Protein AF-A0A482VDR0-F1 (afdb_monomer_lite)

Radius of gyration: 30.57 Å; chains: 1; bounding box: 72×78×66 Å

Secondary structure (DSSP, 8-state):
--PPPPP----------SS-HHHHHHHHHHHHHHHHH------TTSHHHHHHHHHHHHHHHHHHHHHHHHHHHHHHHHHHHH-HHHHHHHHHHHHHHHHHHHHHHHHHHHHHHHHHHHHHHHHHHHTTS----

Foldseek 3Di:
DDDDDDPDPPDPDPDDDPDDLVVQLVVLVVQLVCLVPDPDPDDPVCVVVSVVSNVVSVVSNVVSVVVVVVVVVVVVVVCCVPPVVVVVVVVVVVVVVVVVVVVVVVVVVVVVVVVVVVVVVVVVVVVPDDPDD

pLDDT: mean 83.31, std 19.5, range [40.34, 98.75]

Organism: Asbolus verrucosus (NCBI:txid1661398)

Sequence (133 aa):
MKEASPPVSAMATPTNGSGNLVDEFEEAFQHCLNVLTKEEAVPNSDKDEMKVEVEQTTLRFIDLARQMEAFFLQKRFLLSALKPEMVVKEDINEFRLELARKDELLKRHYDKIAVWQNLLADLQGYAKSPAQG

Structure (mmCIF, N/CA/C/O backbone):
data_AF-A0A482VDR0-F1
#
_entry.id   AF-A0A482VDR0-F1
#
loop_
_atom_site.group_PDB
_atom_site.id
_atom_site.type_symbol
_atom_site.label_atom_id
_atom_site.label_alt_id
_atom_site.label_comp_id
_atom_site.label_asym_id
_atom_site.label_entity_id
_atom_site.label_seq_id
_atom_site.pdbx_PDB_ins_code
_atom_site.Cartn_x
_atom_site.Cartn_y
_atom_site.Cartn_z
_atom_site.occupancy
_atom_site.B_iso_or_equiv
_atom_site.auth_seq_id
_atom_site.auth_comp_id
_atom_site.auth_asym_id
_atom_site.auth_atom_id
_atom_site.pdbx_PDB_model_num
ATOM 1 N N . MET A 1 1 ? -10.775 -48.176 16.905 1.00 41.22 1 MET A N 1
ATOM 2 C CA . MET A 1 1 ? -10.777 -46.899 17.647 1.00 41.22 1 MET A CA 1
ATOM 3 C C . MET A 1 1 ? -10.499 -45.806 16.635 1.00 41.22 1 MET A C 1
ATOM 5 O O . MET A 1 1 ? -9.463 -45.853 15.992 1.00 41.22 1 MET A O 1
ATOM 9 N N . LYS A 1 2 ? -11.489 -44.955 16.363 1.00 43.44 2 LYS A N 1
ATOM 10 C CA . LYS A 1 2 ? -11.425 -43.907 15.339 1.00 43.44 2 LYS A CA 1
ATOM 11 C C . LYS A 1 2 ? -11.196 -42.609 16.109 1.00 43.44 2 LYS A C 1
ATOM 13 O O . LYS A 1 2 ? -12.089 -42.205 16.848 1.00 43.44 2 LYS A O 1
ATOM 18 N N . GLU A 1 3 ? -9.987 -42.058 16.049 1.00 40.34 3 GLU A N 1
ATOM 19 C CA . GLU A 1 3 ? -9.678 -40.803 16.735 1.00 40.34 3 GLU A CA 1
ATOM 20 C C . GLU A 1 3 ? -10.520 -39.671 16.145 1.00 40.34 3 GLU A C 1
ATOM 22 O O . GLU A 1 3 ? -10.587 -39.484 14.928 1.00 40.34 3 GLU A O 1
ATOM 27 N N . ALA A 1 4 ? -11.223 -38.967 17.027 1.00 48.19 4 ALA A N 1
ATOM 28 C CA . ALA A 1 4 ? -11.991 -37.785 16.697 1.00 48.19 4 ALA A CA 1
ATOM 29 C C . ALA A 1 4 ? -11.036 -36.591 16.593 1.00 48.19 4 ALA A C 1
ATOM 31 O O . ALA A 1 4 ? -10.283 -36.304 17.521 1.00 48.19 4 ALA A O 1
ATOM 32 N N . SER A 1 5 ? -11.080 -35.902 15.455 1.00 45.38 5 SER A N 1
ATOM 33 C CA . SER A 1 5 ? -10.368 -34.644 15.233 1.00 45.38 5 SER A CA 1
ATOM 34 C C . SER A 1 5 ? -10.869 -33.578 16.224 1.00 45.38 5 SER A C 1
ATOM 36 O O . SER A 1 5 ? -12.082 -33.500 16.443 1.00 45.38 5 SER A O 1
ATOM 38 N N . PRO A 1 6 ? -9.991 -32.753 16.826 1.00 49.94 6 PRO A N 1
ATOM 39 C CA . PRO A 1 6 ? -10.418 -31.732 17.777 1.00 49.94 6 PRO A CA 1
ATOM 40 C C . PRO A 1 6 ? -11.186 -30.608 17.059 1.00 49.94 6 PRO A C 1
ATOM 42 O O . PRO A 1 6 ? -10.975 -30.386 15.860 1.00 49.94 6 PRO A O 1
ATOM 45 N N . PRO A 1 7 ? -12.078 -29.888 17.764 1.00 48.06 7 PRO A N 1
ATOM 46 C CA . PRO A 1 7 ? -12.807 -28.778 17.177 1.00 48.06 7 PRO A CA 1
ATOM 47 C C . PRO A 1 7 ? -11.819 -27.650 16.881 1.00 48.06 7 PRO A C 1
ATOM 49 O O . PRO A 1 7 ? -11.006 -27.277 17.729 1.00 48.06 7 PRO A O 1
ATOM 52 N N . VAL A 1 8 ? -11.879 -27.124 15.659 1.00 53.97 8 VAL A N 1
ATOM 53 C CA . VAL A 1 8 ? -11.143 -25.924 15.264 1.00 53.97 8 VAL A CA 1
ATOM 54 C C . VAL A 1 8 ? -11.537 -24.818 16.238 1.00 53.97 8 VAL A C 1
ATOM 56 O O . VAL A 1 8 ? -12.708 -24.455 16.334 1.00 53.97 8 VAL A O 1
ATOM 59 N N . SER A 1 9 ? -10.545 -24.372 17.008 1.00 43.03 9 SER A N 1
ATOM 60 C CA . SER A 1 9 ? -10.646 -23.326 18.017 1.00 43.03 9 SER A CA 1
ATOM 61 C C . SER A 1 9 ? -11.477 -22.159 17.493 1.00 43.03 9 SER A C 1
ATOM 63 O O . SER A 1 9 ? -11.240 -21.681 16.381 1.00 43.03 9 SER A O 1
ATOM 65 N N . ALA A 1 10 ? -12.458 -21.740 18.290 1.00 48.16 10 ALA A N 1
ATOM 66 C CA . ALA A 1 10 ? -13.297 -20.582 18.045 1.00 48.16 10 ALA A CA 1
ATOM 67 C C . ALA A 1 10 ? -12.409 -19.367 17.737 1.00 48.16 10 ALA A C 1
ATOM 69 O O . ALA A 1 10 ? -11.846 -18.744 18.635 1.00 48.16 10 ALA A O 1
ATOM 70 N N . MET A 1 11 ? -12.250 -19.056 16.449 1.00 42.41 11 MET A N 1
ATOM 71 C CA . MET A 1 11 ? -11.700 -17.780 16.018 1.00 42.41 11 MET A CA 1
ATOM 72 C C . MET A 1 11 ? -12.603 -16.706 16.605 1.00 42.41 11 MET A C 1
ATOM 74 O O . MET A 1 11 ? -13.818 -16.741 16.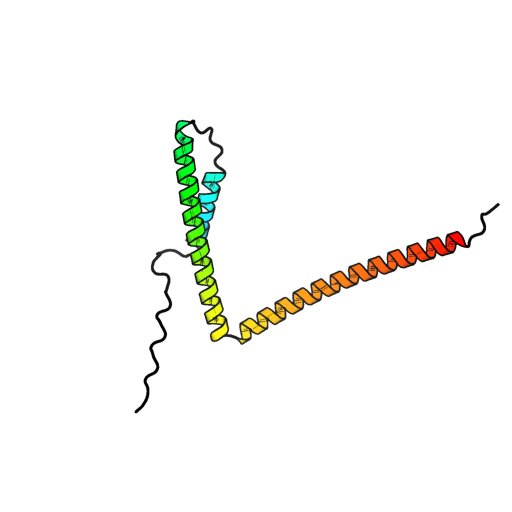402 1.00 42.41 11 MET A O 1
ATOM 78 N N . ALA A 1 12 ? -11.997 -15.793 17.358 1.00 40.69 12 ALA A N 1
ATOM 79 C CA . ALA A 1 12 ? -12.638 -14.598 17.862 1.00 40.69 12 ALA A CA 1
ATOM 80 C C . ALA A 1 12 ? -13.292 -13.870 16.683 1.00 40.69 12 ALA A C 1
ATOM 82 O O . ALA A 1 12 ? -12.637 -13.200 15.890 1.00 40.69 12 ALA A O 1
ATOM 83 N N . THR A 1 13 ? -14.595 -14.069 16.533 1.00 41.97 13 THR A N 1
ATOM 84 C CA . THR A 1 13 ? -15.439 -13.187 15.742 1.00 41.97 13 THR A CA 1
ATOM 85 C C . THR A 1 13 ? -15.481 -11.892 16.542 1.00 41.97 13 THR A C 1
ATOM 87 O O . THR A 1 13 ? -15.906 -11.957 17.699 1.00 41.97 13 THR A O 1
ATOM 90 N N . PRO A 1 14 ? -15.032 -10.739 16.017 1.00 47.16 14 PRO A N 1
ATOM 91 C CA . PRO A 1 14 ? -15.295 -9.480 16.690 1.00 47.16 14 PRO A CA 1
ATOM 92 C C . PRO A 1 14 ? -16.815 -9.332 16.743 1.00 47.16 14 PRO A C 1
ATOM 94 O O . PRO A 1 14 ? -17.490 -9.240 15.717 1.00 47.16 14 PRO A O 1
ATOM 97 N N . THR A 1 15 ? -17.364 -9.459 17.942 1.00 47.97 15 THR A N 1
ATOM 98 C CA . THR A 1 15 ? -18.782 -9.283 18.222 1.00 47.97 15 THR A CA 1
ATOM 99 C C . THR A 1 15 ? -19.127 -7.802 18.271 1.00 47.97 15 THR A C 1
ATOM 101 O O . THR A 1 15 ? -18.460 -7.047 18.969 1.00 47.97 15 THR A O 1
ATOM 104 N N . ASN A 1 16 ? -20.272 -7.477 17.666 1.00 47.62 16 ASN A N 1
ATOM 105 C CA . ASN A 1 16 ? -21.232 -6.465 18.114 1.00 47.62 16 ASN A CA 1
ATOM 106 C C . ASN A 1 16 ? -20.844 -4.981 18.006 1.00 47.62 16 ASN A C 1
ATOM 108 O O . ASN A 1 16 ? -20.633 -4.311 19.012 1.00 47.62 16 ASN A O 1
ATOM 112 N N . GLY A 1 17 ? -20.963 -4.447 16.793 1.00 46.03 17 GLY A N 1
ATOM 113 C CA . GLY A 1 17 ? -21.376 -3.068 16.534 1.00 46.03 17 GLY A CA 1
ATOM 114 C C . GLY A 1 17 ? -22.467 -3.109 15.466 1.00 46.03 17 GLY A C 1
ATOM 115 O O . GLY A 1 17 ? -22.357 -3.858 14.500 1.00 46.03 17 GLY A O 1
ATOM 116 N N . SER A 1 18 ? -23.571 -2.390 15.644 1.00 56.09 18 SER A N 1
ATOM 117 C CA . SER A 1 18 ? -24.667 -2.316 14.664 1.00 56.09 18 SER A CA 1
ATOM 118 C C . SER A 1 18 ? -24.319 -1.484 13.414 1.00 56.09 18 SER A C 1
ATOM 120 O O . SER A 1 18 ? -25.206 -1.219 12.605 1.00 56.09 18 SER A O 1
ATOM 122 N N . GLY A 1 19 ? -23.057 -1.063 13.266 1.00 62.41 19 GLY A N 1
ATOM 123 C CA . GLY A 1 19 ? -22.514 -0.291 12.151 1.00 62.41 19 GLY A CA 1
ATOM 124 C C . GLY A 1 19 ? -21.377 -1.020 11.426 1.00 62.41 19 GLY A C 1
ATOM 125 O O . GLY A 1 19 ? -20.832 -2.019 11.894 1.00 62.41 19 GLY A O 1
ATOM 126 N N . ASN A 1 20 ? -21.048 -0.544 10.228 1.00 89.50 20 ASN A N 1
ATOM 127 C CA . ASN A 1 20 ? -19.905 -1.016 9.453 1.00 89.50 20 ASN A CA 1
ATOM 128 C C . ASN A 1 20 ? -18.599 -0.549 10.126 1.00 89.50 20 ASN A C 1
ATOM 130 O O . ASN A 1 20 ? -18.426 0.641 10.363 1.00 89.50 20 ASN A O 1
ATOM 134 N N . LEU A 1 21 ? -17.661 -1.469 10.386 1.00 92.62 21 LEU A N 1
ATOM 135 C CA . LEU A 1 21 ? -16.373 -1.183 11.045 1.00 92.62 21 LEU A CA 1
ATOM 136 C C . LEU A 1 21 ? -15.573 -0.070 10.348 1.00 92.62 21 LEU A C 1
ATOM 138 O O . LEU A 1 21 ? -14.850 0.678 11.001 1.00 92.62 21 LEU A O 1
ATOM 142 N N . VAL A 1 22 ? -15.700 0.032 9.023 1.00 93.50 22 VAL A N 1
ATOM 143 C CA . VAL A 1 22 ? -15.052 1.092 8.238 1.00 93.50 22 VAL A CA 1
ATOM 144 C C . VAL A 1 22 ? -15.654 2.458 8.564 1.00 93.50 22 VAL A C 1
ATOM 146 O O . VAL A 1 22 ? -14.903 3.410 8.750 1.00 93.50 22 VAL A O 1
ATOM 149 N N . ASP A 1 23 ? -16.978 2.537 8.698 1.00 94.94 23 ASP A N 1
ATOM 150 C CA . ASP A 1 23 ? -17.683 3.782 9.016 1.00 94.94 23 ASP A CA 1
ATOM 151 C C . ASP A 1 23 ? -17.325 4.239 10.441 1.00 94.94 23 ASP A C 1
ATOM 153 O O . ASP A 1 23 ? -17.048 5.413 10.668 1.00 94.94 23 ASP A O 1
ATOM 157 N N . GLU A 1 24 ? -17.244 3.305 11.397 1.00 95.44 24 GLU A N 1
ATOM 158 C CA . GLU A 1 24 ? -16.833 3.604 12.777 1.00 95.44 24 GLU A CA 1
ATOM 159 C C . GLU A 1 24 ? -15.375 4.087 12.853 1.00 95.44 24 GLU A C 1
ATOM 161 O O . GLU A 1 24 ? -15.060 5.025 13.591 1.00 95.44 24 GLU A O 1
ATOM 166 N N . PHE A 1 25 ? -14.478 3.464 12.082 1.00 96.44 25 PHE A N 1
ATOM 167 C CA . PHE A 1 25 ? -13.085 3.894 11.964 1.00 96.44 25 PHE A CA 1
ATOM 168 C C . PHE A 1 25 ? -12.974 5.299 11.357 1.00 96.44 25 PHE A C 1
ATOM 170 O O . PHE A 1 25 ? -12.224 6.130 11.874 1.00 96.44 25 PHE A O 1
ATOM 177 N N . GLU A 1 26 ? -13.730 5.579 10.291 1.00 95.94 26 GLU A N 1
ATOM 178 C CA . GLU A 1 26 ? -13.768 6.894 9.651 1.00 95.94 26 GLU A CA 1
ATOM 179 C C . GLU A 1 26 ? -14.299 7.965 10.610 1.00 95.94 26 GLU A C 1
ATOM 181 O O . GLU A 1 26 ? -13.679 9.019 10.756 1.00 95.94 26 GLU A O 1
ATOM 186 N N . GLU A 1 27 ? -15.384 7.685 11.333 1.00 96.06 27 GLU A N 1
ATOM 187 C CA . GLU A 1 27 ? -15.935 8.599 12.335 1.00 96.06 27 GLU A CA 1
ATOM 188 C C . GLU A 1 27 ? -14.909 8.910 13.436 1.00 96.06 27 GLU A C 1
ATOM 190 O O . GLU A 1 27 ? -14.688 10.076 13.775 1.00 96.06 27 GLU A O 1
ATOM 195 N N . ALA A 1 28 ? -14.229 7.889 13.966 1.00 95.94 28 ALA A N 1
ATOM 196 C CA . ALA A 1 28 ? -13.208 8.075 14.995 1.00 95.94 28 ALA A CA 1
ATOM 197 C C . ALA A 1 28 ? -12.001 8.878 14.488 1.00 95.94 28 ALA A C 1
ATOM 199 O O . ALA A 1 28 ? -11.462 9.703 15.229 1.00 95.94 28 ALA A O 1
ATOM 200 N N . PHE A 1 29 ? -11.604 8.684 13.227 1.00 96.44 29 PHE A N 1
ATOM 201 C CA . PHE A 1 29 ? -10.559 9.478 12.583 1.00 96.44 29 PHE A CA 1
ATOM 202 C C . PHE A 1 29 ? -10.956 10.952 12.467 1.00 96.44 29 PHE A C 1
ATOM 204 O O . PHE A 1 29 ? -10.197 11.829 12.882 1.00 96.44 29 PHE A O 1
ATOM 211 N N . GLN A 1 30 ? -12.160 11.225 11.954 1.00 95.44 30 GLN A N 1
ATOM 212 C CA . GLN A 1 30 ? -12.674 12.589 11.819 1.00 95.44 30 GLN A CA 1
ATOM 213 C C . GLN A 1 30 ? -12.792 13.271 13.180 1.00 95.44 30 GLN A C 1
ATOM 215 O O . GLN A 1 30 ? -12.400 14.425 13.334 1.00 95.44 30 GLN A O 1
ATOM 220 N N . HIS A 1 31 ? -13.282 12.560 14.196 1.00 93.94 31 HIS A N 1
ATOM 221 C CA . HIS A 1 31 ? -13.401 13.108 15.540 1.00 93.94 31 HIS A CA 1
ATOM 222 C C . HIS A 1 31 ? -12.029 13.433 16.149 1.00 93.94 31 HIS A C 1
ATOM 224 O O . HIS A 1 31 ? -11.841 14.542 16.644 1.00 93.94 31 HIS A O 1
ATOM 230 N N . CYS A 1 32 ? -11.054 12.526 16.027 1.00 94.69 32 CYS A N 1
ATOM 231 C CA . CYS A 1 32 ? -9.673 12.755 16.455 1.00 94.69 32 CYS A CA 1
ATOM 232 C C . CYS A 1 32 ? -9.052 13.980 15.758 1.00 94.69 32 CYS A C 1
ATOM 234 O O . CYS A 1 32 ? -8.448 14.826 16.417 1.00 94.69 32 CYS A O 1
ATOM 236 N N . LEU A 1 33 ? -9.224 14.117 14.438 1.00 92.38 33 LEU A N 1
ATOM 237 C CA . LEU A 1 33 ? -8.739 15.285 13.697 1.00 92.38 33 LEU A CA 1
ATOM 238 C C . LEU A 1 33 ? -9.414 16.580 14.146 1.00 92.38 33 LEU A C 1
ATOM 240 O O . LEU A 1 33 ? -8.725 17.563 14.400 1.00 92.38 33 LEU A O 1
ATOM 244 N N . ASN A 1 34 ? -10.738 16.571 14.287 1.00 91.19 34 ASN A N 1
ATOM 245 C CA . ASN A 1 34 ? -11.505 17.756 14.656 1.00 91.19 34 ASN A CA 1
ATOM 246 C C . ASN A 1 34 ? -11.059 18.335 16.002 1.00 91.19 34 ASN A C 1
ATOM 248 O O . ASN A 1 34 ? -10.992 19.552 16.142 1.00 91.19 34 ASN A O 1
ATOM 252 N N . VAL A 1 35 ? -10.733 17.492 16.987 1.00 88.38 35 VAL A N 1
ATOM 253 C CA . VAL A 1 35 ? -10.216 17.964 18.283 1.00 88.38 35 VAL A CA 1
ATOM 254 C C . VAL A 1 35 ? -8.841 18.626 18.122 1.00 88.38 35 VAL A C 1
ATOM 256 O O . VAL A 1 35 ? -8.582 19.656 18.738 1.00 88.38 35 VAL A O 1
ATOM 259 N N . LEU A 1 36 ? -7.980 18.096 17.247 1.00 84.94 36 LEU A N 1
ATOM 260 C CA . LEU A 1 36 ? -6.638 18.637 16.995 1.00 84.94 36 LEU A CA 1
ATOM 261 C C . LEU A 1 36 ? -6.637 19.934 16.172 1.00 84.94 36 LEU A C 1
ATOM 263 O O . LEU A 1 36 ? -5.706 20.727 16.297 1.00 84.94 36 LEU A O 1
ATOM 267 N N . THR A 1 37 ? -7.641 20.146 15.318 1.00 86.19 37 THR A N 1
ATOM 268 C CA . THR A 1 37 ? -7.697 21.285 14.385 1.00 86.19 37 THR A CA 1
ATOM 269 C C . THR A 1 37 ? -8.660 22.395 14.805 1.00 86.19 37 THR A C 1
ATOM 271 O O . THR A 1 37 ? -8.812 23.366 14.068 1.00 86.19 37 THR A O 1
ATOM 274 N N . LYS A 1 38 ? -9.340 22.273 15.951 1.00 79.88 38 LYS A N 1
ATOM 275 C CA . LYS A 1 38 ? -10.203 23.337 16.487 1.00 79.88 38 LYS A CA 1
ATOM 276 C C . LYS A 1 38 ? -9.362 24.568 16.857 1.00 79.88 38 LYS A C 1
ATOM 278 O O . LYS A 1 38 ? -8.640 24.562 17.851 1.00 79.88 38 LYS A O 1
ATOM 283 N N . GLU A 1 39 ? -9.485 25.638 16.073 1.00 61.28 39 GLU A N 1
ATOM 284 C CA . GLU A 1 39 ? -8.964 26.970 16.404 1.00 61.28 39 GLU A CA 1
ATOM 285 C C . GLU A 1 39 ? -9.935 27.696 17.348 1.00 61.28 39 GLU A C 1
ATOM 287 O O . GLU A 1 39 ? -10.726 28.533 16.927 1.00 61.28 39 GLU A O 1
ATOM 292 N N . GLU A 1 40 ? -9.894 27.378 18.639 1.00 61.56 40 GLU A N 1
ATOM 293 C CA . GLU A 1 40 ? -10.603 28.149 19.667 1.00 61.56 40 GLU A CA 1
ATOM 294 C C . GLU A 1 40 ? -9.580 28.795 20.610 1.00 61.56 40 GLU A C 1
ATOM 296 O O . GLU A 1 40 ? -8.551 28.202 20.947 1.00 61.56 40 GLU A O 1
ATOM 301 N N . ALA A 1 41 ? -9.834 30.030 21.048 1.00 58.28 41 ALA A N 1
ATOM 302 C CA . ALA A 1 41 ? -9.015 30.700 22.057 1.00 58.28 41 ALA A CA 1
ATOM 303 C C . ALA A 1 41 ? -9.317 30.090 23.436 1.00 58.28 41 ALA A C 1
ATOM 305 O O . ALA A 1 41 ? -10.073 30.655 24.221 1.00 58.28 41 ALA A O 1
ATOM 306 N N . VAL A 1 42 ? -8.757 28.906 23.703 1.00 63.62 42 VAL A N 1
ATOM 307 C CA . VAL A 1 42 ? -9.069 28.092 24.886 1.00 63.62 42 VAL A CA 1
ATOM 308 C C . VAL A 1 42 ? -8.598 28.801 26.173 1.00 63.62 42 VAL A C 1
ATOM 310 O O . VAL A 1 42 ? -7.389 29.020 26.343 1.00 63.62 42 VAL A O 1
ATOM 313 N N . PRO A 1 43 ? -9.510 29.166 27.098 1.00 65.38 43 PRO A N 1
ATOM 314 C CA . PRO A 1 43 ? -9.162 29.640 28.436 1.00 65.38 43 PRO A CA 1
ATOM 315 C C . PRO A 1 43 ? -8.235 28.646 29.151 1.00 65.38 43 PRO A C 1
ATOM 317 O O . PRO A 1 43 ? -8.320 27.440 28.946 1.00 65.38 43 PRO A O 1
ATOM 320 N N . ASN A 1 44 ? -7.346 29.113 30.034 1.00 62.34 44 ASN A N 1
ATOM 321 C CA . ASN A 1 44 ? -6.390 28.217 30.711 1.00 62.34 44 ASN A CA 1
ATOM 322 C C . ASN A 1 44 ? -7.052 27.095 31.545 1.00 62.34 44 ASN A C 1
ATOM 324 O O . ASN A 1 44 ? -6.382 26.100 31.805 1.00 62.34 44 ASN A O 1
ATOM 328 N N . SER A 1 45 ? -8.323 27.238 31.944 1.00 59.03 45 SER A N 1
ATOM 329 C CA . SER A 1 45 ? -9.119 26.206 32.630 1.00 59.03 45 SER A CA 1
ATOM 330 C C . SER A 1 45 ? -9.493 25.019 31.739 1.00 59.03 45 SER A C 1
ATOM 332 O O . SER A 1 45 ? -9.653 23.915 32.244 1.00 59.03 45 SER A O 1
ATOM 334 N N . ASP A 1 46 ? -9.561 25.224 30.425 1.00 73.19 46 ASP A N 1
ATOM 335 C CA . ASP A 1 46 ? -10.157 24.271 29.481 1.00 73.19 46 ASP A CA 1
ATOM 336 C C . ASP A 1 46 ? -9.069 23.429 28.777 1.00 73.19 46 ASP A C 1
ATOM 338 O O . ASP A 1 46 ? -9.348 22.528 27.987 1.00 73.19 46 ASP A O 1
ATOM 342 N N . LYS A 1 47 ? -7.789 23.691 29.085 1.00 79.12 47 LYS A N 1
ATOM 343 C CA . LYS A 1 47 ? -6.633 22.966 28.531 1.00 79.12 47 LYS A CA 1
ATOM 344 C C . LYS A 1 47 ? -6.535 21.523 29.018 1.00 79.12 47 LYS A C 1
ATOM 346 O O . LYS A 1 47 ? -6.151 20.657 28.236 1.00 79.12 47 LYS A O 1
ATOM 351 N N . ASP A 1 48 ? -6.863 21.270 30.284 1.00 84.62 48 ASP A N 1
ATOM 352 C CA . ASP A 1 48 ? -6.841 19.913 30.841 1.00 84.62 48 ASP A CA 1
ATOM 353 C C . ASP A 1 48 ? -7.999 19.075 30.289 1.00 84.62 48 ASP A C 1
ATOM 355 O O . ASP A 1 48 ? -7.792 17.919 29.926 1.00 84.62 48 ASP A O 1
ATOM 359 N N . GLU A 1 49 ? -9.186 19.666 30.128 1.00 84.88 49 GLU A N 1
ATOM 360 C CA . GLU A 1 49 ? -10.328 19.003 29.484 1.00 84.88 49 GLU A CA 1
ATOM 361 C C . GLU A 1 49 ? -10.030 18.679 28.016 1.00 84.88 49 GLU A C 1
ATOM 363 O O . GLU A 1 49 ? -10.205 17.537 27.591 1.00 84.88 49 GLU A O 1
ATOM 368 N N . MET A 1 50 ? -9.466 19.637 27.272 1.00 84.62 50 MET A N 1
ATOM 369 C CA . MET A 1 50 ? -9.025 19.425 25.892 1.00 84.62 50 MET A CA 1
ATOM 370 C C . MET A 1 50 ? -7.977 18.310 25.794 1.00 84.62 50 MET A C 1
ATOM 372 O O . MET A 1 50 ? -8.035 17.468 24.901 1.00 84.62 50 MET A O 1
ATOM 376 N N . LYS A 1 51 ? -7.018 18.258 26.727 1.00 87.88 51 LYS A N 1
ATOM 377 C CA . LYS A 1 51 ? -6.002 17.196 26.763 1.00 87.88 51 LYS A CA 1
ATOM 378 C C . LYS A 1 51 ? -6.632 15.818 26.975 1.00 87.88 51 LYS A C 1
ATOM 380 O O . LYS A 1 51 ? -6.235 14.868 26.301 1.00 87.88 51 LYS A O 1
ATOM 385 N N . VAL A 1 52 ? -7.617 15.710 27.867 1.00 91.19 52 VAL A N 1
ATOM 386 C CA . VAL A 1 52 ? -8.361 14.462 28.093 1.00 91.19 52 VAL A CA 1
ATOM 387 C C . VAL A 1 52 ? -9.172 14.068 26.853 1.00 91.19 52 VAL A C 1
ATOM 389 O O . VAL A 1 52 ? -9.149 12.899 26.467 1.00 91.19 52 VAL A O 1
ATOM 392 N N . GLU A 1 53 ? -9.832 15.018 26.184 1.00 91.06 53 GLU A N 1
ATOM 393 C CA . GLU A 1 53 ? -10.588 14.766 24.946 1.00 91.06 53 GLU A CA 1
ATOM 394 C C . GLU A 1 53 ? -9.669 14.270 23.813 1.00 91.06 53 GLU A C 1
ATOM 396 O O . GLU A 1 53 ? -9.970 13.273 23.149 1.00 91.06 53 GLU A O 1
ATOM 401 N N . VAL A 1 54 ? -8.501 14.895 23.628 1.00 92.12 54 VAL A N 1
ATOM 402 C CA . VAL A 1 54 ? -7.484 14.442 22.660 1.00 92.12 54 VAL A CA 1
ATOM 403 C C . VAL A 1 54 ? -7.038 13.013 22.966 1.00 92.12 54 VAL A C 1
ATOM 405 O O . VAL A 1 54 ? -6.995 12.174 22.065 1.00 92.12 54 VAL A O 1
ATOM 408 N N . GLU A 1 55 ? -6.715 12.710 24.225 1.00 94.44 55 GLU A N 1
ATOM 409 C CA . GLU A 1 55 ? -6.279 11.368 24.622 1.00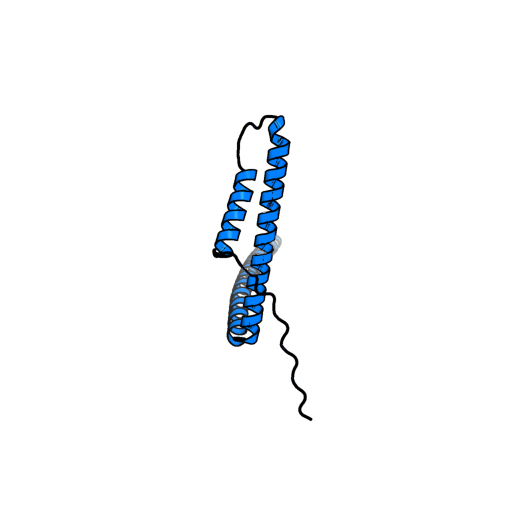 94.44 55 GLU A CA 1
ATOM 410 C C . GLU A 1 55 ? -7.377 10.326 24.364 1.00 94.44 55 GLU A C 1
ATOM 412 O O . GLU A 1 55 ? -7.109 9.275 23.778 1.00 94.44 55 GLU A O 1
ATOM 417 N N . GLN A 1 56 ? -8.626 10.628 24.722 1.00 95.56 56 GLN A N 1
ATOM 418 C CA . GLN A 1 56 ? -9.757 9.721 24.538 1.00 95.56 56 GLN A CA 1
ATOM 419 C C . GLN A 1 56 ? -10.051 9.439 23.058 1.00 95.56 56 GLN A C 1
ATOM 421 O O . GLN A 1 56 ? -10.227 8.281 22.667 1.00 95.56 56 GLN A O 1
ATOM 426 N N . THR A 1 57 ? -10.099 10.482 22.228 1.00 95.38 57 THR A N 1
ATOM 427 C CA . THR A 1 57 ? -10.367 10.347 20.788 1.00 95.38 57 THR A CA 1
ATOM 428 C C . THR A 1 57 ? -9.235 9.620 20.067 1.00 95.38 57 THR A C 1
ATOM 430 O O . THR A 1 57 ? -9.498 8.742 19.243 1.00 95.38 57 THR A O 1
ATOM 433 N N . THR A 1 58 ? -7.985 9.887 20.454 1.00 95.56 58 THR A N 1
ATOM 434 C CA . THR A 1 58 ? -6.803 9.181 19.940 1.00 95.56 58 THR A CA 1
ATOM 435 C C . THR A 1 58 ? -6.842 7.693 20.287 1.00 95.56 58 THR A C 1
ATOM 437 O O . THR A 1 58 ? -6.634 6.853 19.411 1.00 95.56 58 THR A O 1
ATOM 440 N N . LEU A 1 59 ? -7.134 7.338 21.545 1.00 96.88 59 LEU A N 1
ATOM 441 C CA . LEU A 1 59 ? -7.216 5.936 21.971 1.00 96.88 59 LEU A CA 1
ATOM 442 C C . LEU A 1 59 ? -8.319 5.185 21.223 1.00 96.88 59 LEU A C 1
ATOM 444 O O . LEU A 1 59 ? -8.071 4.099 20.698 1.00 96.88 59 LEU A O 1
ATOM 448 N N . ARG A 1 60 ? -9.504 5.793 21.089 1.00 96.44 60 ARG A N 1
ATOM 449 C CA . ARG A 1 60 ? -10.614 5.199 20.334 1.00 96.44 60 ARG A CA 1
ATOM 450 C C . ARG A 1 60 ? -10.250 4.970 18.866 1.00 96.44 60 ARG A C 1
ATOM 452 O O . ARG A 1 60 ? -10.541 3.902 18.330 1.00 96.44 60 ARG A O 1
ATOM 459 N N . PHE A 1 61 ? -9.603 5.943 18.225 1.00 97.19 61 PHE A N 1
ATOM 460 C CA . PHE A 1 61 ? -9.129 5.801 16.850 1.00 97.19 61 PHE A CA 1
ATOM 461 C C . PHE A 1 61 ? -8.118 4.653 16.710 1.00 97.19 61 PHE A C 1
ATOM 463 O O . PHE A 1 61 ? -8.259 3.818 15.818 1.00 97.19 61 PHE A O 1
ATOM 470 N N . ILE A 1 62 ? -7.142 4.556 17.620 1.00 97.50 62 ILE A N 1
ATOM 471 C CA . ILE A 1 62 ? -6.144 3.474 17.624 1.00 97.50 62 ILE A CA 1
ATOM 472 C C . ILE A 1 62 ? -6.807 2.102 17.795 1.00 97.50 62 ILE A C 1
ATOM 474 O O . ILE A 1 62 ? -6.435 1.146 17.111 1.00 97.50 62 ILE A O 1
ATOM 478 N N . ASP A 1 63 ? -7.787 1.983 18.688 1.00 97.50 63 ASP A N 1
ATOM 479 C CA . ASP A 1 63 ? -8.468 0.713 18.930 1.00 97.50 63 ASP A CA 1
ATOM 480 C C . ASP A 1 63 ? -9.287 0.263 17.716 1.00 97.50 63 ASP A C 1
ATOM 482 O O . ASP A 1 63 ? -9.265 -0.918 17.361 1.00 97.50 63 ASP A O 1
ATOM 486 N N . LEU A 1 64 ? -9.953 1.190 17.025 1.00 97.44 64 LEU A N 1
ATOM 487 C CA . LEU A 1 64 ? -10.649 0.890 15.772 1.00 97.44 64 LEU A CA 1
ATOM 488 C C . LEU A 1 64 ? -9.673 0.580 14.631 1.00 97.44 64 LEU A C 1
ATOM 490 O O . LEU A 1 64 ? -9.927 -0.339 13.855 1.00 97.44 64 LEU A O 1
ATOM 494 N N . ALA A 1 65 ? -8.521 1.255 14.568 1.00 97.44 65 ALA A N 1
ATOM 495 C CA . ALA A 1 65 ? -7.464 0.946 13.604 1.00 97.44 65 ALA A CA 1
ATOM 496 C C . ALA A 1 65 ? -6.975 -0.503 13.754 1.00 97.44 65 ALA A C 1
ATOM 498 O O . ALA A 1 65 ? -6.869 -1.236 12.771 1.00 97.44 65 ALA A O 1
ATOM 499 N N . ARG A 1 66 ? -6.740 -0.940 14.998 1.00 97.81 66 ARG A N 1
ATOM 500 C CA . ARG A 1 66 ? -6.336 -2.319 15.317 1.00 97.81 66 ARG A CA 1
ATOM 501 C C . ARG A 1 66 ? -7.420 -3.334 14.975 1.00 97.81 66 ARG A C 1
ATOM 503 O O . ARG A 1 66 ? -7.114 -4.401 14.449 1.00 97.81 66 ARG A O 1
ATOM 510 N N . GLN A 1 67 ? -8.683 -3.017 15.257 1.00 96.88 67 GLN A N 1
ATOM 511 C CA . GLN A 1 67 ? -9.804 -3.882 14.883 1.00 96.88 67 GLN A CA 1
ATOM 512 C C . GLN A 1 67 ? -9.928 -4.013 13.363 1.00 96.88 67 GLN A C 1
ATOM 514 O O . GLN A 1 67 ? -10.122 -5.119 12.858 1.00 96.88 67 GLN A O 1
ATOM 519 N N . MET A 1 68 ? -9.757 -2.911 12.629 1.00 96.31 68 MET A N 1
ATOM 520 C CA . MET A 1 68 ? -9.773 -2.898 11.169 1.00 96.31 68 MET A CA 1
ATOM 521 C C . MET A 1 68 ? -8.616 -3.722 10.587 1.00 96.31 68 MET A C 1
ATOM 523 O O . MET A 1 68 ? -8.835 -4.553 9.703 1.00 96.31 68 MET A O 1
ATOM 527 N N . GLU A 1 69 ? -7.404 -3.570 11.125 1.00 96.56 69 GLU A N 1
ATOM 528 C CA . GLU A 1 69 ? -6.250 -4.395 10.753 1.00 96.56 69 GLU A CA 1
ATOM 529 C C . GLU A 1 69 ? -6.529 -5.887 10.988 1.00 96.56 69 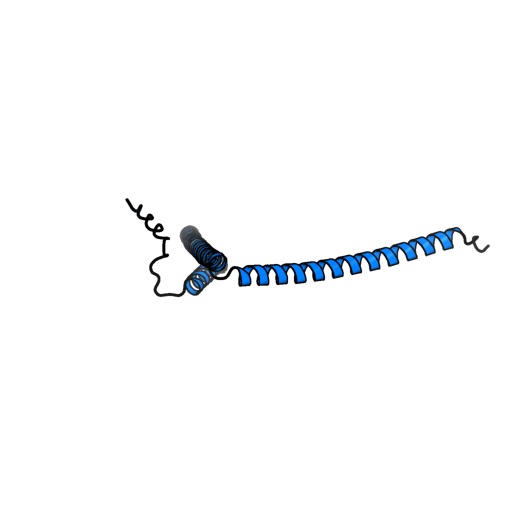GLU A C 1
ATOM 531 O O . GLU A 1 69 ? -6.378 -6.701 10.072 1.00 96.56 69 GLU A O 1
ATOM 536 N N . ALA A 1 70 ? -6.993 -6.253 12.187 1.00 96.31 70 ALA A N 1
ATOM 537 C CA . ALA A 1 70 ? -7.311 -7.636 12.531 1.00 96.31 70 ALA A CA 1
ATOM 538 C C . ALA A 1 70 ? -8.382 -8.228 11.601 1.00 96.31 70 ALA A C 1
ATOM 540 O O . ALA A 1 70 ? -8.237 -9.357 11.123 1.00 96.31 70 ALA A O 1
ATOM 541 N N . PHE A 1 71 ? -9.422 -7.451 11.287 1.00 94.56 71 PHE A N 1
ATOM 542 C CA . PHE A 1 71 ? -10.476 -7.848 10.359 1.00 94.56 71 PHE A CA 1
ATOM 543 C C . PHE A 1 71 ? -9.917 -8.164 8.966 1.00 94.56 71 PHE A C 1
ATOM 545 O O . PHE A 1 71 ? -10.170 -9.245 8.423 1.00 94.56 71 PHE A O 1
ATOM 552 N N . PHE A 1 72 ? -9.119 -7.265 8.383 1.00 95.12 72 PHE A N 1
ATOM 553 C CA . PHE A 1 72 ? -8.560 -7.483 7.048 1.00 95.12 72 PHE A CA 1
ATOM 554 C C . PHE A 1 72 ? -7.513 -8.598 7.021 1.00 95.12 72 PHE A C 1
ATOM 556 O O . PHE A 1 72 ? -7.486 -9.376 6.064 1.00 95.12 72 PHE A O 1
ATOM 563 N N . LEU A 1 73 ? -6.708 -8.755 8.075 1.00 96.00 73 LEU A N 1
ATOM 564 C CA . LEU A 1 73 ? -5.789 -9.887 8.203 1.00 96.00 73 LEU A CA 1
ATOM 565 C C . LEU A 1 73 ? -6.538 -11.220 8.239 1.00 96.00 73 LEU A C 1
ATOM 567 O O . LEU A 1 73 ? -6.154 -12.153 7.530 1.00 96.00 73 LEU A O 1
ATOM 571 N N . GLN A 1 74 ? -7.638 -11.301 8.990 1.00 95.25 74 GLN A N 1
ATOM 572 C CA . GLN A 1 74 ? -8.477 -12.496 9.035 1.00 95.25 74 GLN A CA 1
ATOM 573 C C . GLN A 1 74 ? -9.094 -12.802 7.664 1.00 95.25 74 GLN A C 1
ATOM 575 O O . GLN A 1 74 ? -9.072 -13.952 7.217 1.00 95.25 74 GLN A O 1
ATOM 580 N N . LYS A 1 75 ? -9.609 -11.785 6.960 1.00 93.19 75 LYS A N 1
ATOM 581 C CA . LYS A 1 75 ? -10.140 -11.947 5.596 1.00 93.19 75 LYS A CA 1
ATOM 582 C C . LYS A 1 75 ? -9.061 -12.404 4.615 1.00 93.19 75 LYS A C 1
ATOM 584 O O . LYS A 1 75 ? -9.321 -13.308 3.824 1.00 93.19 75 LYS A O 1
ATOM 589 N N . ARG A 1 76 ? -7.855 -11.837 4.689 1.00 91.88 76 ARG A N 1
ATOM 590 C CA . ARG A 1 76 ? -6.720 -12.215 3.835 1.00 91.88 76 ARG A CA 1
ATOM 591 C C . ARG A 1 76 ? -6.268 -13.650 4.090 1.00 91.88 76 ARG A C 1
ATOM 593 O O . ARG A 1 76 ? -6.066 -14.393 3.136 1.00 91.88 76 ARG A O 1
ATOM 600 N N . PHE A 1 77 ? -6.169 -14.057 5.354 1.00 9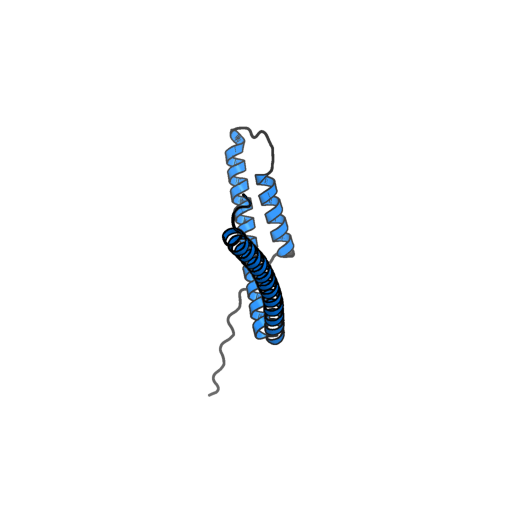4.12 77 PHE A N 1
ATOM 601 C CA . PHE A 1 77 ? -5.869 -15.443 5.720 1.00 94.12 77 PHE A CA 1
ATOM 602 C C . PHE A 1 77 ? -6.932 -16.416 5.189 1.00 94.12 77 PHE A C 1
ATOM 604 O O . PHE A 1 77 ? -6.614 -17.475 4.658 1.00 94.12 77 PHE A O 1
ATOM 611 N N . LEU A 1 78 ? -8.211 -16.047 5.281 1.00 93.94 78 LEU A N 1
ATOM 612 C CA . LEU A 1 78 ? -9.284 -16.864 4.723 1.00 93.94 78 LEU A CA 1
ATOM 613 C C . LEU A 1 78 ? -9.183 -16.967 3.192 1.00 93.94 78 LEU A C 1
ATOM 615 O O . LEU A 1 78 ? -9.383 -18.045 2.636 1.00 93.94 78 LEU A O 1
ATOM 619 N N . LEU A 1 79 ? -8.858 -15.868 2.507 1.00 93.12 79 LEU A N 1
ATOM 620 C CA . LEU A 1 79 ? -8.670 -15.857 1.056 1.00 93.12 79 LEU A CA 1
ATOM 621 C C . LEU A 1 79 ? -7.473 -16.696 0.612 1.00 93.12 79 LEU A C 1
ATOM 623 O O . LEU A 1 79 ? -7.600 -17.413 -0.374 1.00 93.12 79 LEU A O 1
ATOM 627 N N . SER A 1 80 ? -6.351 -16.678 1.335 1.00 93.00 80 SER A N 1
ATOM 628 C CA . SER A 1 80 ? -5.203 -17.521 0.980 1.00 93.00 80 SER A CA 1
ATOM 629 C C . SER A 1 80 ? -5.514 -19.014 1.104 1.00 93.00 80 SER A C 1
ATOM 631 O O . SER A 1 80 ? -5.012 -19.808 0.312 1.00 93.00 80 SER A O 1
ATOM 633 N N . ALA A 1 81 ? -6.382 -19.395 2.045 1.00 93.88 81 ALA A N 1
ATOM 634 C CA . ALA A 1 81 ? -6.840 -20.772 2.196 1.00 93.88 81 ALA A CA 1
ATOM 635 C C . ALA A 1 81 ? -7.908 -21.174 1.162 1.00 93.88 81 ALA A C 1
ATOM 637 O O . ALA A 1 81 ? -7.881 -22.294 0.658 1.00 93.88 81 ALA A O 1
ATOM 638 N N . LEU A 1 82 ? -8.865 -20.288 0.861 1.00 95.88 82 LEU A N 1
ATOM 639 C CA . LEU A 1 82 ? -10.032 -20.618 0.030 1.00 95.88 82 LEU A CA 1
ATOM 640 C C . LEU A 1 82 ? -9.872 -20.289 -1.459 1.00 95.88 82 LEU A C 1
ATOM 642 O O . LEU A 1 82 ? -10.591 -20.863 -2.273 1.00 95.88 82 LEU A O 1
ATOM 646 N N . LYS A 1 83 ? -9.006 -19.333 -1.806 1.00 95.62 83 LYS A N 1
ATOM 647 C CA . LYS A 1 83 ? -8.791 -18.818 -3.169 1.00 95.62 83 LYS A CA 1
ATOM 648 C C . LYS A 1 83 ? -7.303 -18.529 -3.444 1.00 95.62 83 LYS A C 1
ATOM 650 O O . LYS A 1 83 ? -6.949 -17.395 -3.785 1.00 95.62 83 LYS A O 1
ATOM 655 N N . PRO A 1 84 ? -6.400 -19.510 -3.275 1.00 93.94 84 PRO A N 1
ATOM 656 C CA . PRO A 1 84 ? -4.960 -19.309 -3.464 1.00 93.94 84 PRO A CA 1
ATOM 657 C C . PRO A 1 84 ? -4.594 -18.804 -4.871 1.00 93.94 84 PRO A C 1
ATOM 659 O O . PRO A 1 84 ? -3.645 -18.042 -5.033 1.00 93.94 84 PRO A O 1
ATOM 662 N N . GLU A 1 85 ? -5.367 -19.165 -5.895 1.00 96.00 85 GLU A N 1
ATOM 663 C CA . GLU A 1 85 ? -5.190 -18.700 -7.272 1.00 96.00 85 GLU A CA 1
ATOM 664 C C . GLU A 1 85 ? -5.378 -17.187 -7.430 1.00 96.00 85 GLU A C 1
ATOM 666 O O . GLU A 1 85 ? -4.713 -16.567 -8.262 1.00 96.00 85 GLU A O 1
ATOM 671 N N . MET A 1 86 ? -6.254 -16.580 -6.624 1.00 93.00 86 MET A N 1
ATOM 672 C CA . MET A 1 86 ? -6.452 -15.131 -6.625 1.00 93.00 86 MET A CA 1
ATOM 673 C C . MET A 1 86 ? -5.238 -14.413 -6.044 1.00 93.00 86 MET A C 1
ATOM 675 O O . MET A 1 86 ? -4.793 -13.433 -6.635 1.00 93.00 86 MET A O 1
ATOM 679 N N . VAL A 1 87 ? -4.662 -14.947 -4.962 1.00 92.38 87 VAL A N 1
ATOM 680 C CA . VAL A 1 87 ? -3.437 -14.410 -4.346 1.00 92.38 87 VAL A CA 1
ATOM 681 C C . VAL A 1 87 ? -2.283 -14.443 -5.348 1.00 92.38 87 VAL A C 1
ATOM 683 O O . VAL A 1 87 ? -1.671 -13.419 -5.626 1.00 92.38 87 VAL A O 1
ATOM 686 N N . VAL A 1 88 ? -2.059 -15.589 -5.998 1.00 95.56 88 VAL A N 1
ATOM 687 C CA . VAL A 1 88 ? -1.010 -15.720 -7.024 1.00 95.56 88 VAL A CA 1
ATOM 688 C C . VAL A 1 88 ? -1.231 -14.747 -8.186 1.00 95.56 88 VAL A C 1
ATOM 690 O O . VAL A 1 88 ? -0.280 -14.194 -8.737 1.00 95.56 88 VAL A O 1
ATOM 693 N N . LYS A 1 89 ? -2.484 -14.522 -8.589 1.00 96.38 89 LYS A N 1
ATOM 694 C CA . LYS A 1 89 ? -2.812 -13.573 -9.658 1.00 96.38 89 LYS A CA 1
ATOM 695 C C . LYS A 1 89 ? -2.501 -12.125 -9.262 1.00 96.38 89 LYS A C 1
ATOM 697 O O . LYS A 1 89 ? -2.047 -11.368 -10.120 1.00 96.38 89 LYS A O 1
ATOM 702 N N . GLU A 1 90 ? -2.756 -11.746 -8.012 1.00 94.62 90 GLU A N 1
ATOM 703 C CA . GLU A 1 90 ? -2.377 -10.439 -7.461 1.00 94.62 90 GLU A CA 1
ATOM 704 C C . GLU A 1 90 ? -0.853 -10.278 -7.455 1.00 94.62 90 GLU A C 1
ATOM 706 O O . GLU A 1 90 ? -0.361 -9.339 -8.082 1.00 94.62 90 GLU A O 1
ATOM 711 N N . ASP A 1 91 ? -0.112 -11.253 -6.921 1.00 95.88 91 ASP A N 1
ATOM 712 C CA . ASP A 1 91 ? 1.360 -11.244 -6.903 1.00 95.88 91 ASP A CA 1
ATOM 713 C C . ASP A 1 91 ? 1.952 -11.086 -8.315 1.00 95.88 91 ASP A C 1
ATOM 715 O O . ASP A 1 91 ? 2.846 -10.276 -8.562 1.00 95.88 91 ASP A O 1
ATOM 719 N N . ILE A 1 92 ? 1.421 -11.827 -9.295 1.00 98.19 92 ILE A N 1
ATOM 720 C CA . ILE A 1 92 ? 1.847 -11.718 -10.697 1.00 98.19 92 ILE A CA 1
ATOM 721 C C . ILE A 1 92 ? 1.643 -10.293 -11.228 1.00 98.19 92 ILE A C 1
ATOM 723 O O . ILE A 1 92 ? 2.472 -9.793 -11.994 1.00 98.19 92 ILE A O 1
ATOM 727 N N . ASN A 1 93 ? 0.537 -9.641 -10.873 1.00 98.19 93 ASN A N 1
ATOM 728 C CA . ASN A 1 93 ? 0.268 -8.278 -11.317 1.00 98.19 93 ASN A CA 1
ATOM 729 C C . ASN A 1 93 ? 1.201 -7.271 -10.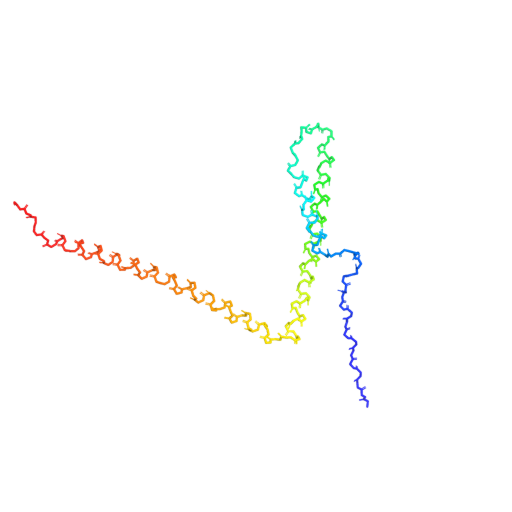638 1.00 98.19 93 ASN A C 1
ATOM 731 O O . ASN A 1 93 ? 1.728 -6.398 -11.328 1.00 98.19 93 ASN A O 1
ATOM 735 N N . GLU A 1 94 ? 1.467 -7.422 -9.340 1.00 98.19 94 GLU A N 1
ATOM 736 C CA . GLU A 1 94 ? 2.448 -6.601 -8.624 1.00 98.19 94 GLU A CA 1
ATOM 737 C C . GLU A 1 94 ? 3.844 -6.732 -9.242 1.00 98.19 94 GLU A C 1
ATOM 739 O O . GLU A 1 94 ? 4.489 -5.727 -9.548 1.00 98.19 94 GLU A O 1
ATOM 744 N N . PHE A 1 95 ? 4.283 -7.959 -9.540 1.00 98.50 95 PHE A N 1
ATOM 745 C CA . PHE A 1 95 ? 5.570 -8.187 -10.195 1.00 98.50 95 PHE A CA 1
ATOM 746 C C . PHE A 1 95 ? 5.641 -7.585 -11.596 1.00 98.50 95 PHE A C 1
ATOM 748 O O . PHE A 1 95 ? 6.683 -7.052 -11.973 1.00 98.50 95 PHE A O 1
ATOM 755 N N . ARG A 1 96 ? 4.551 -7.619 -12.371 1.00 98.56 96 ARG A N 1
ATOM 756 C CA . ARG A 1 96 ? 4.502 -6.957 -13.686 1.00 98.56 96 ARG A CA 1
ATOM 757 C C . ARG A 1 96 ? 4.645 -5.443 -13.572 1.00 98.56 96 ARG A C 1
ATOM 759 O O . ARG A 1 96 ? 5.373 -4.851 -14.367 1.00 98.56 96 ARG A O 1
ATOM 766 N N . LEU A 1 97 ? 3.974 -4.824 -12.601 1.00 98.50 97 LEU A N 1
ATOM 767 C CA . LEU A 1 97 ? 4.081 -3.384 -12.360 1.00 98.50 97 LEU A CA 1
ATOM 768 C C . LEU A 1 97 ? 5.493 -2.998 -11.914 1.00 98.50 97 LEU A C 1
ATOM 770 O O . LEU A 1 97 ? 6.066 -2.040 -12.436 1.00 98.50 97 LEU A O 1
ATOM 774 N N . GLU A 1 98 ? 6.082 -3.766 -10.998 1.00 98.56 98 GLU A N 1
ATOM 775 C CA . GLU A 1 98 ? 7.443 -3.511 -10.532 1.00 98.56 98 GLU A CA 1
ATOM 776 C C . GLU A 1 98 ? 8.473 -3.719 -11.648 1.00 98.56 98 GLU A C 1
ATOM 778 O O . GLU A 1 98 ? 9.402 -2.921 -11.772 1.00 98.56 98 GLU A O 1
ATOM 783 N N . LEU A 1 99 ? 8.297 -4.732 -12.501 1.00 98.69 99 LEU A N 1
ATOM 784 C CA . LEU A 1 99 ? 9.149 -4.937 -13.671 1.00 98.69 99 LEU A CA 1
ATOM 785 C C . LEU A 1 99 ? 9.092 -3.726 -14.609 1.00 98.69 99 LEU A C 1
ATOM 787 O O . LEU A 1 99 ? 10.135 -3.164 -14.934 1.00 98.69 99 LEU A O 1
ATOM 791 N N . ALA A 1 100 ? 7.889 -3.256 -14.953 1.00 98.62 100 ALA A N 1
ATOM 792 C CA . ALA A 1 100 ? 7.715 -2.084 -15.809 1.00 98.62 100 ALA A CA 1
ATOM 793 C C . ALA A 1 100 ? 8.383 -0.827 -15.220 1.00 98.62 100 ALA A C 1
ATOM 795 O O . ALA A 1 100 ? 9.067 -0.083 -15.926 1.00 98.62 100 ALA A O 1
ATOM 796 N N . ARG A 1 101 ? 8.246 -0.610 -13.905 1.00 98.75 101 ARG A N 1
ATOM 797 C CA . ARG A 1 101 ? 8.898 0.501 -13.196 1.00 98.75 101 ARG A CA 1
ATOM 798 C C . ARG A 1 101 ? 10.425 0.401 -13.254 1.00 98.75 101 ARG A C 1
ATOM 800 O O . ARG A 1 101 ? 11.110 1.417 -13.412 1.00 98.75 101 ARG A O 1
ATOM 807 N N . LYS A 1 102 ? 10.972 -0.811 -13.108 1.00 98.69 102 LYS A N 1
ATOM 808 C CA . LYS A 1 102 ? 12.416 -1.066 -13.205 1.00 98.69 102 LYS A CA 1
ATOM 809 C C . LYS A 1 102 ? 12.934 -0.861 -14.627 1.00 98.69 102 LYS A C 1
ATOM 811 O O . LYS A 1 102 ? 13.971 -0.220 -14.780 1.00 98.69 102 LYS A O 1
ATOM 816 N N . ASP A 1 103 ? 12.214 -1.323 -15.643 1.00 98.75 103 ASP A N 1
ATOM 817 C CA . ASP A 1 103 ? 12.582 -1.123 -17.049 1.00 98.75 103 ASP A CA 1
ATOM 818 C C . ASP A 1 103 ? 12.643 0.366 -17.404 1.00 98.75 103 ASP A C 1
ATOM 820 O O . ASP A 1 103 ? 13.592 0.832 -18.040 1.00 98.75 103 ASP A O 1
ATOM 824 N N . GLU A 1 104 ? 11.679 1.151 -16.921 1.00 98.69 104 GLU A N 1
ATOM 825 C CA . GLU A 1 104 ? 11.685 2.600 -17.108 1.00 98.69 104 GLU A CA 1
ATOM 826 C C . GLU A 1 104 ? 12.885 3.265 -16.412 1.00 98.69 104 GLU A C 1
ATOM 828 O O . GLU A 1 104 ? 13.525 4.166 -16.962 1.00 98.69 104 GLU A O 1
ATOM 833 N N . LEU A 1 105 ? 13.235 2.806 -15.207 1.00 98.69 105 LEU A N 1
ATOM 834 C CA . LEU A 1 105 ? 14.407 3.299 -14.488 1.00 98.69 105 LEU A CA 1
ATOM 835 C C . LEU A 1 105 ? 15.709 2.980 -15.232 1.00 98.69 105 LEU A C 1
ATOM 837 O O . LEU A 1 105 ? 16.554 3.865 -15.375 1.00 98.69 105 LEU A O 1
ATOM 841 N N . LEU A 1 106 ? 15.851 1.750 -15.731 1.00 98.75 106 LEU A N 1
ATOM 842 C CA . LEU A 1 106 ? 16.998 1.344 -16.539 1.00 98.75 106 LEU A CA 1
ATOM 843 C C . LEU A 1 106 ? 17.112 2.202 -17.795 1.00 98.75 106 LEU A C 1
ATOM 845 O O . LEU A 1 106 ? 18.193 2.716 -18.073 1.00 98.75 106 LEU A O 1
ATOM 849 N N . LYS A 1 107 ? 16.002 2.436 -18.503 1.00 98.69 107 LYS A N 1
ATOM 850 C CA . LYS A 1 107 ? 15.976 3.312 -19.679 1.00 98.69 107 LYS A CA 1
ATOM 851 C C . LYS A 1 107 ? 16.509 4.710 -19.356 1.00 98.69 107 LYS A C 1
ATOM 853 O O . LYS A 1 107 ? 17.444 5.167 -20.006 1.00 98.69 107 LYS A O 1
ATOM 858 N N . ARG A 1 108 ? 16.015 5.341 -18.283 1.00 98.69 108 ARG A N 1
ATOM 859 C CA . ARG A 1 108 ? 16.509 6.658 -17.831 1.00 98.69 108 ARG A CA 1
ATOM 860 C C . ARG A 1 108 ? 18.004 6.649 -17.498 1.00 98.69 108 ARG A C 1
ATOM 862 O O . ARG A 1 108 ? 18.680 7.661 -17.678 1.00 98.69 108 ARG A O 1
ATOM 869 N N . HIS A 1 109 ? 18.526 5.544 -16.969 1.00 98.62 109 HIS A N 1
ATOM 870 C CA . HIS A 1 109 ? 19.956 5.408 -16.698 1.00 98.62 109 HIS A CA 1
ATOM 871 C C . HIS A 1 109 ? 20.777 5.255 -17.976 1.00 98.62 109 HIS A C 1
ATOM 873 O O . HIS A 1 109 ? 21.793 5.935 -18.103 1.00 98.62 109 HIS A O 1
ATOM 879 N N . TYR A 1 110 ? 20.326 4.444 -18.934 1.00 98.62 110 TYR A N 1
ATOM 880 C CA . TYR A 1 110 ? 20.974 4.334 -20.240 1.00 98.62 110 TYR A CA 1
ATOM 881 C C . TYR A 1 110 ? 21.006 5.675 -20.979 1.00 98.62 110 TYR A C 1
ATOM 883 O O . TYR A 1 110 ? 22.060 6.050 -21.489 1.00 98.62 110 TYR A O 1
ATOM 891 N N . ASP A 1 111 ? 19.914 6.443 -20.944 1.00 98.50 111 ASP A N 1
ATOM 892 C CA . ASP A 1 111 ? 19.859 7.780 -21.545 1.00 98.50 111 ASP A CA 1
ATOM 893 C C . ASP A 1 111 ? 20.903 8.722 -20.913 1.00 98.50 111 ASP A C 1
ATOM 895 O O . ASP A 1 111 ? 21.643 9.410 -21.616 1.00 98.50 111 ASP A O 1
ATOM 899 N N . LYS A 1 112 ? 21.034 8.713 -19.577 1.00 98.44 112 LYS A N 1
ATOM 900 C CA . LYS A 1 112 ? 22.066 9.501 -18.876 1.00 98.44 112 LYS A CA 1
ATOM 901 C C . LYS A 1 112 ? 23.484 9.058 -19.222 1.00 98.44 112 LYS A C 1
ATOM 903 O O . LYS A 1 112 ? 24.350 9.908 -19.409 1.00 98.44 112 LYS A O 1
ATOM 908 N N . ILE A 1 113 ? 23.722 7.750 -19.310 1.00 98.38 113 ILE A N 1
ATOM 909 C CA . ILE A 1 113 ? 25.027 7.206 -19.700 1.00 98.38 113 ILE A CA 1
ATOM 910 C C . ILE A 1 113 ? 25.391 7.685 -21.105 1.00 98.38 113 ILE A C 1
ATOM 912 O O . ILE A 1 113 ? 26.510 8.151 -21.298 1.00 98.38 113 ILE A O 1
ATOM 916 N N . ALA A 1 114 ? 24.454 7.639 -22.055 1.00 98.06 114 ALA A N 1
ATOM 917 C CA . ALA A 1 114 ? 24.684 8.127 -23.412 1.00 98.06 114 ALA A CA 1
ATOM 918 C C . ALA A 1 114 ? 25.050 9.622 -23.425 1.00 98.06 114 ALA A C 1
ATOM 920 O O . ALA A 1 114 ? 26.009 10.020 -24.085 1.00 98.06 114 ALA A O 1
ATOM 921 N N . VAL A 1 115 ? 24.354 10.447 -22.633 1.00 97.81 115 VAL A N 1
ATOM 922 C CA . VAL A 1 115 ? 24.692 11.873 -22.468 1.00 97.81 115 VAL A CA 1
ATOM 923 C C . VAL A 1 115 ? 26.115 12.054 -21.932 1.00 97.81 115 VAL A C 1
ATOM 925 O O . VAL A 1 115 ? 26.878 12.852 -22.474 1.00 97.81 115 VAL A O 1
ATOM 928 N N . TRP A 1 116 ? 26.500 11.312 -20.893 1.00 97.81 116 TRP A N 1
ATOM 929 C CA . TRP A 1 116 ? 27.843 11.413 -20.314 1.00 97.81 116 TRP A CA 1
ATOM 930 C C . TRP A 1 116 ? 28.939 10.913 -21.255 1.00 97.81 116 TRP A C 1
ATOM 932 O O . TRP A 1 116 ? 30.012 11.510 -21.306 1.00 97.81 116 TRP A O 1
ATOM 942 N N . GLN A 1 117 ? 28.674 9.852 -22.016 1.00 96.75 117 GLN A N 1
ATOM 943 C CA . GLN A 1 117 ? 29.592 9.348 -23.036 1.00 96.75 117 GLN A CA 1
ATOM 944 C C . GLN A 1 117 ? 29.826 10.387 -24.136 1.00 96.75 117 GLN A C 1
ATOM 946 O O . GLN A 1 117 ? 30.978 10.627 -24.493 1.00 96.75 117 GLN A O 1
ATOM 951 N N . ASN A 1 118 ? 28.766 11.046 -24.614 1.00 95.62 118 ASN A N 1
ATOM 952 C CA . ASN A 1 118 ? 28.879 12.121 -25.602 1.00 95.62 118 ASN A CA 1
ATOM 953 C C . ASN A 1 118 ? 29.686 13.306 -25.056 1.00 95.62 118 ASN A C 1
ATOM 955 O O . ASN A 1 118 ? 30.639 13.740 -25.694 1.00 95.62 118 ASN A O 1
ATOM 959 N N . LEU A 1 119 ? 29.388 13.758 -23.832 1.00 95.94 119 LEU A N 1
ATOM 960 C CA . LEU A 1 119 ? 30.134 14.850 -23.198 1.00 95.94 119 LEU A CA 1
ATOM 961 C C . LEU A 1 119 ? 31.629 14.522 -23.049 1.00 95.94 119 LEU A C 1
ATOM 963 O O . LEU A 1 119 ? 32.486 15.378 -23.269 1.00 95.94 119 LEU A O 1
ATOM 967 N N . LEU A 1 120 ? 31.957 13.281 -22.681 1.00 94.38 120 LEU A N 1
ATOM 968 C CA . LEU A 1 120 ? 33.345 12.838 -22.572 1.00 94.38 120 LEU A CA 1
ATOM 969 C C . LEU A 1 120 ? 34.041 12.805 -23.940 1.00 94.38 120 LEU A C 1
ATOM 971 O O . LEU A 1 120 ? 35.203 13.202 -24.037 1.00 94.38 120 LEU A O 1
ATOM 975 N N . ALA A 1 121 ? 33.345 12.352 -24.986 1.00 92.81 121 ALA A N 1
ATOM 976 C CA . ALA A 1 121 ? 33.869 12.343 -26.348 1.00 92.81 121 ALA A CA 1
ATOM 977 C C . ALA A 1 121 ? 34.165 13.767 -26.850 1.00 92.81 121 ALA A C 1
ATOM 979 O O . ALA A 1 121 ? 35.244 14.003 -27.396 1.00 92.81 121 ALA A O 1
ATOM 980 N N . ASP A 1 122 ? 33.272 14.724 -26.585 1.00 91.00 122 ASP A N 1
ATOM 981 C CA . ASP A 1 122 ? 33.458 16.135 -26.944 1.00 91.00 122 ASP A CA 1
ATOM 982 C C . ASP A 1 122 ? 34.682 16.746 -26.242 1.00 91.00 122 ASP A C 1
ATOM 984 O O . ASP A 1 122 ? 35.502 17.417 -26.874 1.00 91.00 122 ASP A O 1
ATOM 988 N N . LEU A 1 123 ? 34.873 16.456 -24.948 1.00 88.56 123 LEU A N 1
ATOM 989 C CA . LEU A 1 123 ? 36.049 16.901 -24.188 1.00 88.56 123 LEU A CA 1
ATOM 990 C C . LEU A 1 123 ? 37.357 16.315 -24.740 1.00 88.56 123 LEU A C 1
ATOM 992 O O . LEU A 1 123 ? 38.363 17.020 -24.847 1.00 88.56 123 LEU A O 1
ATOM 996 N N . GLN A 1 124 ? 37.355 15.032 -25.112 1.00 83.06 124 GLN A N 1
ATOM 997 C CA . GLN A 1 124 ? 38.517 14.382 -25.724 1.00 83.06 124 GLN A CA 1
ATOM 998 C C . GLN A 1 124 ? 38.809 14.916 -27.133 1.00 83.06 124 GLN A C 1
ATOM 1000 O O . GLN A 1 124 ? 39.976 15.002 -27.521 1.00 83.06 124 GLN A O 1
ATOM 1005 N N . GLY A 1 125 ? 37.775 15.292 -27.890 1.00 72.75 125 GLY A N 1
ATOM 1006 C CA . GLY A 1 125 ? 37.904 15.969 -29.180 1.00 72.75 125 GLY A CA 1
ATOM 1007 C C . GLY A 1 125 ? 38.498 17.371 -29.041 1.00 72.75 125 GLY A C 1
ATOM 1008 O O . GLY A 1 125 ? 39.426 17.717 -29.772 1.00 72.75 125 GLY A O 1
ATOM 1009 N N . TYR A 1 126 ? 38.046 18.142 -28.048 1.00 63.31 126 TYR A N 1
ATOM 1010 C CA . TYR A 1 126 ? 38.569 19.480 -27.757 1.00 63.31 126 TYR A CA 1
ATOM 1011 C C . TYR A 1 126 ? 40.043 19.447 -27.328 1.00 63.31 126 TYR A C 1
ATOM 1013 O O . TYR A 1 126 ? 40.846 20.234 -27.822 1.00 63.31 126 TYR A O 1
ATOM 1021 N N . ALA A 1 127 ? 40.437 18.478 -26.493 1.00 60.66 127 ALA A N 1
ATOM 1022 C CA . ALA A 1 127 ? 41.831 18.285 -26.079 1.00 60.66 127 ALA A CA 1
ATOM 1023 C C . ALA A 1 127 ? 42.784 17.908 -27.235 1.00 60.66 127 ALA A C 1
ATOM 1025 O O . ALA A 1 127 ? 43.999 18.036 -27.095 1.00 60.66 127 ALA A O 1
ATOM 1026 N N . LYS A 1 128 ? 42.249 17.436 -28.371 1.00 58.97 128 LYS A N 1
ATOM 1027 C CA . LYS A 1 128 ? 43.012 17.117 -29.589 1.00 58.97 128 LYS A CA 1
ATOM 1028 C C . LYS A 1 128 ? 42.968 18.219 -30.648 1.00 58.97 128 LYS A C 1
ATOM 1030 O O . LYS A 1 128 ? 43.670 18.097 -31.651 1.00 58.97 128 LYS A O 1
ATOM 1035 N N . SER A 1 129 ? 42.188 19.281 -30.448 1.00 51.47 129 SER A N 1
ATOM 1036 C CA . SER A 1 129 ? 42.254 20.449 -31.320 1.00 51.47 129 SER A CA 1
ATOM 1037 C C . SER A 1 129 ? 43.511 21.244 -30.958 1.00 51.47 129 SER A C 1
ATOM 1039 O O 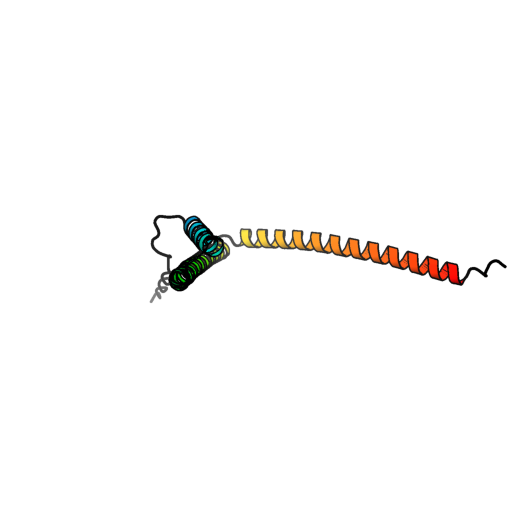. SER A 1 129 ? 43.612 21.706 -29.818 1.00 51.47 129 SER A O 1
ATOM 1041 N N . PRO A 1 130 ? 44.486 21.431 -31.871 1.00 49.75 130 PRO A N 1
ATOM 1042 C CA . PRO A 1 130 ? 45.532 22.408 -31.626 1.00 49.75 130 PRO A CA 1
ATOM 1043 C C . PRO A 1 130 ? 44.833 23.757 -31.475 1.00 49.75 130 PRO A C 1
ATOM 1045 O O . PRO A 1 130 ? 43.928 24.082 -32.251 1.00 49.75 130 PRO A O 1
ATOM 1048 N N . ALA A 1 131 ? 45.202 24.499 -30.433 1.00 54.16 131 ALA A N 1
ATOM 1049 C CA . ALA A 1 131 ? 44.792 25.880 -30.267 1.00 54.16 131 ALA A CA 1
ATOM 1050 C C . ALA A 1 131 ? 44.956 26.593 -31.617 1.00 54.16 131 ALA A C 1
ATOM 1052 O O . ALA A 1 131 ? 46.044 26.569 -32.197 1.00 54.16 131 ALA A O 1
ATOM 1053 N N . GLN A 1 132 ? 43.861 27.147 -32.142 1.00 50.88 132 GLN A N 1
ATOM 1054 C CA . GLN A 1 132 ? 43.932 28.082 -33.255 1.00 50.88 132 GLN A CA 1
ATOM 1055 C C . GLN A 1 132 ? 44.791 29.253 -32.772 1.00 50.88 132 GLN A C 1
ATOM 1057 O O . GLN A 1 132 ? 44.399 29.967 -31.847 1.00 50.88 132 GLN A O 1
ATOM 1062 N N . GLY A 1 133 ? 46.004 29.336 -33.320 1.00 41.12 133 GLY A N 1
ATOM 1063 C CA . GLY A 1 133 ? 46.833 30.535 -33.273 1.00 41.12 133 GLY A CA 1
ATOM 1064 C C . GLY A 1 133 ? 46.286 31.625 -34.181 1.00 41.12 133 GLY A C 1
ATOM 1065 O O . GLY A 1 133 ? 45.431 31.310 -35.041 1.00 41.12 133 GLY A O 1
#

InterPro domains:
  IPR021640 Mediator complex, subunit Med28 [PF11594] (20-120)
  IPR021640 Mediator complex, subunit Med28 [PTHR13512] (11-132)